Protein AF-A0A416VU97-F1 (afdb_monomer)

Mean predicted aligned error: 8.41 Å

Foldseek 3Di:
DDDQFPFKKKWKFQACFDCDPNDTHRSPDIDIDIFTWDWDFPVPDWDQDPVRDTAGAWTKTKTFADDPRHDGFWMATVVRRHTDTFDDWDGDPGIIITTD

Sequence (100 aa):
MVKRYPHMAIISIEREAEFESGKYVPSCKSYSLEIKGRYDPDGKTIKKNDTGNEKIVKGSFYSKYVPSIGKIIRIKIESLNIDEPVLSIDYFQTHTIISI

pLDDT: mean 80.02, std 11.65, range [51.94, 93.38]

Structure (mmCIF, N/CA/C/O backbone):
data_AF-A0A416VU97-F1
#
_entry.id   AF-A0A416VU97-F1
#
loop_
_atom_site.group_PDB
_atom_site.id
_atom_site.type_symbol
_atom_site.label_atom_id
_atom_site.label_alt_id
_atom_site.label_comp_id
_atom_site.label_asym_id
_atom_site.label_entity_id
_atom_site.label_seq_id
_atom_site.pdbx_PDB_ins_code
_atom_site.Cartn_x
_atom_site.Cartn_y
_atom_site.Cartn_z
_atom_site.occupancy
_atom_site.B_iso_or_equiv
_atom_site.auth_seq_id
_atom_site.auth_comp_id
_atom_site.auth_asym_id
_atom_site.auth_atom_id
_atom_site.pdbx_PDB_model_num
ATOM 1 N N . MET A 1 1 ? -20.379 15.369 1.421 1.00 51.94 1 MET A N 1
ATOM 2 C CA . MET A 1 1 ? -19.804 14.718 0.220 1.00 51.94 1 MET A CA 1
ATOM 3 C C . MET A 1 1 ? -18.607 13.878 0.663 1.00 51.94 1 MET A C 1
ATOM 5 O O . MET A 1 1 ? -17.673 14.445 1.214 1.00 51.94 1 MET A O 1
ATOM 9 N N . VAL A 1 2 ? -18.653 12.547 0.542 1.00 58.00 2 VAL A N 1
ATOM 10 C CA . VAL A 1 2 ? -17.576 11.658 1.028 1.00 58.00 2 VAL A CA 1
ATOM 11 C C . VAL A 1 2 ? -16.388 11.729 0.063 1.00 58.00 2 VAL A C 1
ATOM 13 O O . VAL A 1 2 ? -16.549 11.484 -1.132 1.00 58.00 2 VAL A O 1
ATOM 16 N N . LYS A 1 3 ? -15.189 12.082 0.550 1.00 68.12 3 LYS A N 1
ATOM 17 C CA . LYS A 1 3 ? -13.967 12.028 -0.270 1.00 68.12 3 LYS A CA 1
ATOM 18 C C . LYS A 1 3 ? -13.644 10.562 -0.570 1.00 68.12 3 LYS A C 1
ATOM 20 O O . LYS A 1 3 ? -13.292 9.817 0.334 1.00 68.12 3 LYS A O 1
ATOM 25 N N . ARG A 1 4 ? -13.738 10.165 -1.845 1.00 73.56 4 ARG A N 1
ATOM 26 C CA . ARG A 1 4 ? -13.474 8.788 -2.311 1.00 73.56 4 ARG A CA 1
ATOM 27 C C . ARG A 1 4 ? -12.040 8.312 -2.029 1.00 73.56 4 ARG A C 1
ATOM 29 O O . ARG A 1 4 ? -11.835 7.125 -1.817 1.00 73.56 4 ARG A O 1
ATOM 36 N N . TYR A 1 5 ? -11.080 9.238 -2.000 1.00 85.06 5 TYR A N 1
ATOM 37 C CA . TYR A 1 5 ? -9.664 8.985 -1.716 1.00 85.06 5 TYR A CA 1
ATOM 38 C C . TYR A 1 5 ? -9.161 10.003 -0.681 1.00 85.06 5 TYR A C 1
ATOM 40 O O . TYR A 1 5 ? -8.702 11.085 -1.062 1.00 85.06 5 TYR A O 1
ATOM 48 N N . PRO A 1 6 ? -9.355 9.732 0.621 1.00 87.12 6 PRO A N 1
ATOM 49 C CA . PRO A 1 6 ? -9.041 10.687 1.679 1.00 87.12 6 PRO A CA 1
ATOM 50 C C . PRO A 1 6 ? -7.550 10.737 2.040 1.00 87.12 6 PRO A C 1
ATOM 52 O O . PRO A 1 6 ? -7.129 11.712 2.658 1.00 87.12 6 PRO A O 1
ATOM 55 N N . HIS A 1 7 ? -6.759 9.733 1.650 1.00 90.31 7 HIS A N 1
ATOM 56 C CA . HIS A 1 7 ? -5.359 9.603 2.047 1.00 90.31 7 HIS A CA 1
ATOM 57 C C . HIS A 1 7 ? -4.401 9.869 0.888 1.00 90.31 7 HIS A C 1
ATOM 59 O O . HIS A 1 7 ? -4.712 9.619 -0.279 1.00 90.31 7 HIS A O 1
ATOM 65 N N . MET A 1 8 ? -3.213 10.346 1.242 1.00 92.06 8 MET A N 1
ATOM 66 C CA . MET A 1 8 ? -2.052 10.414 0.366 1.00 92.06 8 MET A CA 1
ATOM 67 C C . MET A 1 8 ? -1.043 9.378 0.853 1.00 92.06 8 MET A C 1
ATOM 69 O O . MET A 1 8 ? -0.790 9.287 2.056 1.00 92.06 8 MET A O 1
ATOM 73 N N . ALA A 1 9 ? -0.520 8.580 -0.068 1.00 91.88 9 ALA A N 1
ATOM 74 C CA . ALA A 1 9 ? 0.506 7.591 0.194 1.00 91.88 9 ALA A CA 1
ATOM 75 C C . ALA A 1 9 ? 1.733 7.879 -0.665 1.00 91.88 9 ALA A C 1
ATOM 77 O O . ALA A 1 9 ? 1.606 8.300 -1.811 1.00 91.88 9 ALA A O 1
ATOM 78 N N . ILE A 1 10 ? 2.910 7.627 -0.113 1.00 93.38 10 ILE A N 1
ATOM 79 C CA . ILE A 1 10 ? 4.182 7.660 -0.820 1.00 93.38 10 ILE A CA 1
ATOM 80 C C . ILE A 1 10 ? 4.574 6.207 -1.056 1.00 93.38 10 ILE A C 1
ATOM 82 O O . ILE A 1 10 ? 4.755 5.455 -0.099 1.00 93.38 10 ILE A O 1
ATOM 86 N N . ILE A 1 11 ? 4.670 5.800 -2.315 1.00 91.50 11 ILE A N 1
ATOM 87 C CA . ILE A 1 11 ? 5.146 4.468 -2.688 1.00 91.50 11 ILE A CA 1
ATOM 88 C C . ILE A 1 11 ? 6.602 4.544 -3.125 1.00 91.50 11 ILE A C 1
ATOM 90 O O . ILE A 1 11 ? 6.974 5.443 -3.876 1.00 91.50 11 ILE A O 1
ATOM 94 N N . SER A 1 12 ? 7.412 3.593 -2.674 1.00 90.62 12 SER A N 1
ATOM 95 C CA . SER A 1 12 ? 8.793 3.426 -3.124 1.00 90.62 12 SER A CA 1
ATOM 96 C C . SER A 1 12 ? 8.833 2.366 -4.215 1.00 90.62 12 SER A C 1
ATOM 98 O O . SER A 1 12 ? 8.408 1.230 -3.987 1.00 90.62 12 SER A O 1
ATOM 100 N N . ILE A 1 13 ? 9.340 2.736 -5.388 1.00 88.38 13 ILE A N 1
ATOM 101 C CA . ILE A 1 13 ? 9.456 1.865 -6.556 1.00 88.38 13 ILE A CA 1
ATOM 102 C C . ILE A 1 13 ? 10.928 1.547 -6.783 1.00 88.38 13 ILE A C 1
ATOM 104 O O . ILE A 1 13 ? 11.761 2.445 -6.918 1.00 88.38 13 ILE A O 1
ATOM 108 N N . GLU A 1 14 ? 11.238 0.261 -6.838 1.00 84.62 14 GLU A N 1
ATOM 109 C CA . GLU A 1 14 ? 12.514 -0.255 -7.305 1.00 84.62 14 GLU A CA 1
ATOM 110 C C . GLU A 1 14 ? 12.447 -0.372 -8.833 1.00 84.62 14 GLU A C 1
ATOM 112 O O . GLU A 1 14 ? 11.589 -1.073 -9.383 1.00 84.62 14 GLU A O 1
ATOM 117 N N . ARG A 1 15 ? 13.307 0.379 -9.534 1.00 72.38 15 ARG A N 1
ATOM 118 C CA . ARG A 1 15 ? 13.410 0.284 -10.993 1.00 72.38 15 ARG A CA 1
ATOM 119 C C . ARG A 1 15 ? 14.029 -1.073 -11.331 1.00 72.38 15 ARG A C 1
ATOM 121 O O . ARG A 1 15 ? 15.003 -1.465 -10.696 1.00 72.38 15 ARG A O 1
ATOM 128 N N . GLU A 1 16 ? 13.497 -1.772 -12.327 1.00 66.19 16 GLU A N 1
ATOM 129 C CA . GLU A 1 16 ? 14.142 -2.983 -12.846 1.00 66.19 16 GLU A CA 1
ATOM 130 C C . GLU A 1 16 ? 15.474 -2.633 -13.527 1.00 66.19 16 GLU A C 1
ATOM 132 O O . GLU A 1 16 ? 15.655 -1.513 -14.013 1.00 66.19 16 GLU A O 1
ATOM 137 N N . ALA A 1 17 ? 16.430 -3.565 -13.516 1.00 62.72 17 ALA A N 1
ATOM 138 C CA . ALA A 1 17 ? 17.719 -3.348 -14.159 1.00 62.72 17 ALA A CA 1
ATOM 139 C C . ALA A 1 17 ? 17.514 -3.160 -15.666 1.00 62.72 17 ALA A C 1
ATOM 141 O O . ALA A 1 17 ? 16.929 -4.013 -16.335 1.00 62.72 17 ALA A O 1
ATOM 142 N N . GLU A 1 18 ? 17.992 -2.040 -16.200 1.00 65.00 18 GLU A N 1
ATOM 143 C CA . GLU A 1 18 ? 17.899 -1.743 -17.625 1.00 65.00 18 GLU A CA 1
ATOM 144 C C . GLU A 1 18 ? 19.151 -2.275 -18.336 1.00 65.00 18 GLU A C 1
ATOM 146 O O . GLU A 1 18 ? 20.287 -2.120 -17.875 1.00 65.00 18 GLU A O 1
ATOM 151 N N . PHE A 1 19 ? 18.942 -2.926 -19.480 1.00 59.56 19 PHE A N 1
ATOM 152 C CA . PHE A 1 19 ? 20.020 -3.254 -20.406 1.00 59.56 19 PHE A CA 1
ATOM 153 C C . PHE A 1 19 ? 20.257 -2.055 -21.321 1.00 59.56 19 PHE A C 1
ATOM 155 O O . PHE A 1 19 ? 19.596 -1.901 -22.347 1.00 59.56 19 PHE A O 1
ATOM 162 N N . GLU A 1 20 ? 21.219 -1.209 -20.968 1.00 64.50 20 GLU A N 1
ATOM 163 C CA . GLU A 1 20 ? 21.668 -0.129 -21.845 1.00 64.50 20 GLU A CA 1
ATOM 164 C C . GLU A 1 20 ? 22.861 -0.603 -22.682 1.00 64.50 20 GLU A C 1
ATOM 166 O O . GLU A 1 20 ? 23.903 -1.001 -22.156 1.00 64.50 20 GLU A O 1
ATOM 171 N N . SER A 1 21 ? 22.720 -0.557 -24.011 1.00 68.75 21 SER A N 1
ATOM 172 C CA . SER A 1 21 ? 23.817 -0.805 -24.963 1.00 68.75 21 SER A CA 1
ATOM 173 C C . SER A 1 21 ? 24.586 -2.122 -24.719 1.00 68.75 21 SER A C 1
ATOM 175 O O . SER A 1 21 ? 25.816 -2.173 -24.756 1.00 68.75 21 SER A O 1
ATOM 177 N N . GLY A 1 22 ? 23.862 -3.204 -24.409 1.00 69.06 22 GLY A N 1
ATOM 178 C CA . GLY A 1 22 ? 24.443 -4.536 -24.199 1.00 69.06 22 GLY A CA 1
ATOM 179 C C . GLY A 1 22 ? 25.185 -4.731 -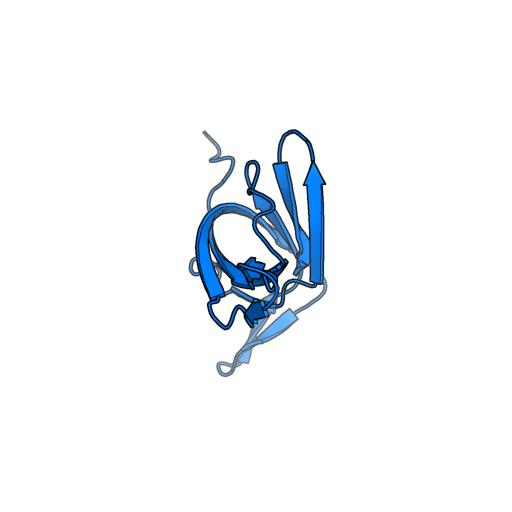22.870 1.00 69.06 22 GLY A C 1
ATOM 180 O O . GLY A 1 22 ? 25.815 -5.771 -22.684 1.00 69.06 22 GLY A O 1
ATOM 181 N N . LYS A 1 23 ? 25.115 -3.775 -21.934 1.00 64.44 23 LYS A N 1
ATOM 182 C CA . LYS A 1 23 ? 25.654 -3.918 -20.575 1.00 64.44 23 LYS A CA 1
ATOM 183 C C . LYS A 1 23 ? 24.523 -3.975 -19.553 1.00 64.44 23 LYS A C 1
ATOM 185 O O . LYS A 1 23 ? 23.556 -3.226 -19.641 1.00 64.44 23 LYS A O 1
ATOM 190 N N . TYR A 1 24 ? 24.670 -4.862 -18.570 1.00 60.19 24 TYR A N 1
ATOM 191 C CA . TYR A 1 24 ? 23.788 -4.901 -17.408 1.00 60.19 24 TYR A CA 1
ATOM 192 C C . TYR A 1 24 ? 24.078 -3.679 -16.536 1.00 60.19 24 TYR A C 1
ATOM 194 O O . TYR A 1 24 ? 25.157 -3.588 -15.943 1.00 60.19 24 TYR A O 1
ATOM 202 N N . VAL A 1 25 ? 23.145 -2.731 -16.478 1.00 66.44 25 VAL A N 1
ATOM 203 C CA . VAL A 1 25 ? 23.243 -1.582 -15.578 1.00 66.44 25 VAL A CA 1
ATOM 204 C C . VAL A 1 25 ? 22.371 -1.888 -14.360 1.00 66.44 25 VAL A C 1
ATOM 206 O O . VAL A 1 25 ? 21.144 -1.857 -14.473 1.00 66.44 25 VAL A O 1
ATOM 209 N N . PRO A 1 26 ? 22.955 -2.213 -13.188 1.00 58.50 26 PRO A N 1
ATOM 210 C CA . PRO A 1 26 ? 22.165 -2.379 -11.978 1.00 58.50 26 PRO A CA 1
ATOM 211 C C . PRO A 1 26 ? 21.461 -1.054 -11.674 1.00 58.50 26 PRO A C 1
ATOM 213 O O . PRO A 1 26 ? 22.098 -0.025 -11.434 1.00 58.50 26 PRO A O 1
ATOM 216 N N . SER A 1 27 ? 20.135 -1.073 -11.706 1.00 59.12 27 SER A N 1
ATOM 217 C CA . SER A 1 27 ? 19.268 0.068 -11.429 1.00 59.12 27 SER A CA 1
ATOM 218 C C . SER A 1 27 ? 19.250 0.374 -9.929 1.00 59.12 27 SER A C 1
ATOM 220 O O . SER A 1 27 ? 18.258 0.207 -9.231 1.00 59.12 27 SER A O 1
ATOM 222 N N . CYS A 1 28 ? 20.355 0.894 -9.400 1.00 53.91 28 CYS A N 1
ATOM 223 C CA . CYS A 1 28 ? 20.483 1.254 -7.982 1.00 53.91 28 CYS A CA 1
ATOM 224 C C . CYS A 1 28 ? 19.645 2.492 -7.574 1.00 53.91 28 CYS A C 1
ATOM 226 O O . CYS A 1 28 ? 19.906 3.127 -6.556 1.00 53.91 28 CYS A O 1
ATOM 228 N N . LYS A 1 29 ? 18.669 2.897 -8.395 1.00 67.00 29 LYS A N 1
ATOM 229 C CA . LYS A 1 29 ? 17.840 4.084 -8.182 1.00 67.00 29 LYS A CA 1
ATOM 230 C C . LYS A 1 29 ? 16.402 3.659 -7.922 1.00 67.00 29 LYS A C 1
ATOM 232 O O . LYS A 1 29 ? 15.637 3.415 -8.852 1.00 67.00 29 LYS A O 1
ATOM 237 N N . SER A 1 30 ? 16.037 3.620 -6.645 1.00 74.88 30 SER A N 1
ATOM 238 C CA . SER A 1 30 ? 14.640 3.683 -6.226 1.00 74.88 30 SER A CA 1
ATOM 239 C C . SER A 1 30 ? 14.134 5.118 -6.346 1.00 74.88 30 SER A C 1
ATOM 241 O O . SER A 1 30 ? 14.869 6.060 -6.042 1.00 74.88 30 SER A O 1
ATOM 243 N N . TYR A 1 31 ? 12.879 5.294 -6.732 1.00 83.06 31 TYR A N 1
ATOM 244 C CA . TYR A 1 31 ? 12.218 6.596 -6.702 1.00 83.06 31 TYR A CA 1
ATOM 245 C C . TYR A 1 31 ? 10.870 6.481 -5.999 1.00 83.06 31 TYR A C 1
ATOM 247 O O . TYR A 1 31 ? 10.306 5.392 -5.874 1.00 83.06 31 TYR A O 1
ATOM 255 N N . SER A 1 32 ? 10.374 7.616 -5.519 1.00 88.31 32 SER A N 1
ATOM 256 C CA . SER A 1 32 ? 9.130 7.686 -4.761 1.00 88.31 32 SER A CA 1
ATOM 257 C C . SER A 1 32 ? 8.043 8.376 -5.575 1.00 88.31 32 SER A C 1
ATOM 259 O O . SER A 1 32 ? 8.313 9.369 -6.250 1.00 88.31 32 SER A O 1
ATOM 261 N N . LEU A 1 33 ? 6.814 7.870 -5.492 1.00 88.81 33 LEU A N 1
ATOM 262 C CA . LEU A 1 33 ? 5.640 8.467 -6.127 1.00 88.81 33 LEU A CA 1
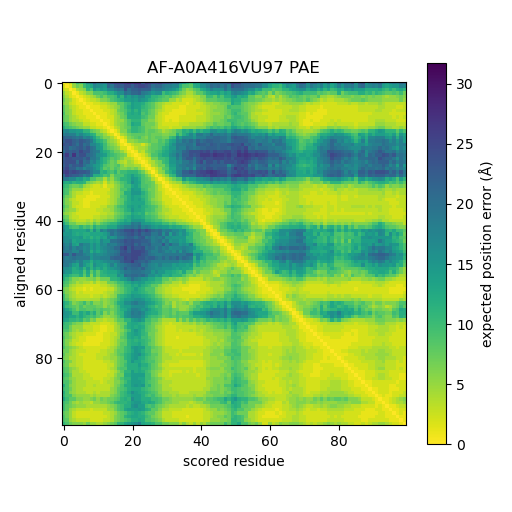ATOM 263 C C . LEU A 1 33 ? 4.572 8.754 -5.071 1.00 88.81 33 LEU A C 1
ATOM 265 O O . LEU A 1 33 ? 4.262 7.897 -4.244 1.00 88.81 33 LEU A O 1
ATOM 269 N N . GLU A 1 34 ? 3.975 9.940 -5.128 1.00 91.56 34 GLU A N 1
ATOM 270 C CA . GLU A 1 34 ? 2.807 10.269 -4.316 1.00 91.56 34 GLU A CA 1
ATO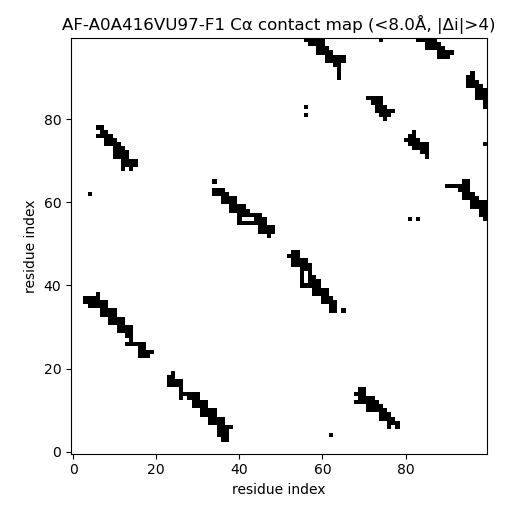M 271 C C . GLU A 1 34 ? 1.524 9.836 -5.026 1.00 91.56 34 GLU A C 1
ATOM 273 O O . GLU A 1 34 ? 1.249 10.228 -6.162 1.00 91.56 34 GLU A O 1
ATOM 278 N N . ILE A 1 35 ? 0.707 9.042 -4.340 1.00 91.25 35 ILE A N 1
ATOM 279 C CA . ILE A 1 35 ? -0.568 8.541 -4.843 1.00 91.25 35 ILE A CA 1
ATOM 280 C C . ILE A 1 35 ? -1.691 8.867 -3.864 1.00 91.25 35 ILE A C 1
ATOM 282 O O . ILE A 1 35 ? -1.547 8.772 -2.647 1.00 91.25 35 ILE A O 1
ATOM 286 N N . LYS A 1 36 ? -2.855 9.247 -4.392 1.00 92.50 36 LYS A N 1
ATOM 287 C CA . LYS A 1 36 ? -4.064 9.422 -3.577 1.00 92.50 36 LYS A CA 1
ATOM 288 C C . LYS A 1 36 ? -4.851 8.127 -3.539 1.00 92.50 36 LYS A C 1
ATOM 290 O O . LYS A 1 36 ? -5.042 7.489 -4.574 1.00 92.50 36 LYS A O 1
ATOM 295 N N . GLY A 1 37 ? -5.353 7.765 -2.369 1.00 92.06 37 GLY A N 1
ATOM 296 C CA . GLY A 1 37 ? -6.097 6.529 -2.211 1.00 92.06 37 GLY A CA 1
ATOM 297 C C . GLY A 1 37 ? -6.934 6.451 -0.945 1.00 92.06 37 GLY A C 1
ATOM 298 O O . GLY A 1 37 ? -7.093 7.417 -0.194 1.00 92.06 37 GLY A O 1
ATOM 299 N N . ARG A 1 38 ? -7.523 5.277 -0.760 1.00 92.12 38 ARG A N 1
ATOM 300 C CA . ARG A 1 38 ? -8.295 4.875 0.410 1.00 92.12 38 ARG A CA 1
ATOM 301 C C . ARG A 1 38 ? -7.608 3.660 1.015 1.00 92.12 38 ARG A C 1
ATOM 303 O O . ARG A 1 38 ? -7.270 2.741 0.281 1.00 92.12 38 ARG A O 1
ATOM 310 N N . TYR A 1 39 ? -7.397 3.673 2.322 1.00 90.50 39 TYR A N 1
ATOM 311 C CA . TYR A 1 39 ? -6.850 2.535 3.044 1.00 90.50 39 TYR A CA 1
ATOM 312 C C . TYR A 1 39 ? -7.981 1.819 3.772 1.00 90.50 39 TYR A C 1
ATOM 314 O O . TYR A 1 39 ? -8.675 2.445 4.575 1.00 90.50 39 TYR A O 1
ATOM 322 N N . ASP A 1 40 ? -8.130 0.528 3.501 1.00 89.50 40 ASP A N 1
ATOM 323 C CA . ASP A 1 40 ? -9.094 -0.332 4.170 1.00 89.50 40 ASP A CA 1
ATOM 324 C C . ASP A 1 40 ? -8.301 -1.318 5.051 1.00 89.50 40 ASP A C 1
ATOM 326 O O . ASP A 1 40 ? -7.585 -2.170 4.514 1.00 89.50 40 ASP A O 1
ATOM 330 N N . PRO A 1 41 ? -8.358 -1.194 6.389 1.00 87.31 41 PRO A N 1
ATOM 331 C CA . PRO A 1 41 ? -7.663 -2.107 7.292 1.00 87.31 41 PRO A CA 1
ATOM 332 C C . PRO A 1 41 ? -8.270 -3.517 7.235 1.00 87.31 41 PRO A C 1
ATOM 334 O O . PRO A 1 41 ? -9.487 -3.663 7.170 1.00 87.31 41 PRO A O 1
ATOM 337 N N . ASP A 1 42 ? -7.444 -4.559 7.369 1.00 83.12 42 ASP A N 1
ATOM 338 C CA . ASP A 1 42 ? -7.914 -5.959 7.477 1.00 83.12 42 ASP A CA 1
ATOM 339 C C . ASP A 1 42 ? -8.581 -6.248 8.844 1.00 83.12 42 ASP A C 1
ATOM 341 O O . ASP A 1 42 ? -9.185 -7.292 9.075 1.00 83.12 42 ASP A O 1
ATOM 345 N N . GLY A 1 43 ? -8.466 -5.321 9.801 1.00 72.19 43 GLY A N 1
ATOM 346 C CA . GLY A 1 43 ? -9.124 -5.398 11.112 1.00 72.19 43 GLY A CA 1
ATOM 347 C C . GLY A 1 43 ? -8.540 -6.438 12.076 1.00 72.19 43 GLY A C 1
ATOM 348 O O . GLY A 1 43 ? -8.917 -6.453 13.242 1.00 72.19 43 GLY A O 1
ATOM 349 N N . LYS A 1 44 ? -7.609 -7.283 11.620 1.00 69.44 44 LYS A N 1
ATOM 350 C CA . LYS A 1 44 ? -7.046 -8.394 12.406 1.00 69.44 44 LYS A CA 1
ATOM 351 C C . LYS A 1 44 ? -5.614 -8.168 12.878 1.00 69.44 44 LYS A C 1
ATOM 353 O O . LYS A 1 44 ? -5.237 -8.666 13.933 1.00 69.44 44 LYS A O 1
ATOM 358 N N . THR A 1 45 ? -4.801 -7.444 12.107 1.00 68.62 45 THR A N 1
ATOM 359 C CA . THR A 1 45 ? -3.361 -7.337 12.391 1.00 68.62 45 THR A CA 1
ATOM 360 C C . THR A 1 45 ? -3.021 -6.018 13.061 1.00 68.62 45 THR A C 1
ATOM 362 O O . THR A 1 45 ? -2.897 -4.987 12.399 1.00 68.62 45 THR A O 1
ATOM 365 N N . ILE A 1 46 ? -2.831 -6.082 14.375 1.00 68.38 46 ILE A N 1
ATOM 366 C CA . ILE A 1 46 ? -2.485 -4.951 15.230 1.00 68.38 46 ILE A CA 1
ATOM 367 C C . ILE A 1 46 ? -0.995 -5.046 15.600 1.00 68.38 46 ILE A C 1
ATOM 369 O O . ILE A 1 46 ? -0.564 -6.045 16.173 1.00 68.38 46 ILE A O 1
ATOM 373 N N . LYS A 1 47 ? -0.200 -4.014 15.292 1.00 70.75 47 LYS A N 1
ATOM 374 C CA . LYS A 1 47 ? 1.140 -3.810 15.869 1.00 70.75 47 LYS A CA 1
ATOM 375 C C . LYS A 1 47 ? 1.038 -2.824 17.028 1.00 70.75 47 LYS A C 1
ATOM 377 O O . LYS A 1 47 ? 0.354 -1.809 16.915 1.00 70.75 47 LYS A O 1
ATOM 382 N N . LYS A 1 48 ? 1.761 -3.092 18.115 1.00 66.75 48 LYS A N 1
ATOM 383 C CA . LYS A 1 48 ? 2.037 -2.084 19.145 1.00 66.75 48 LYS A CA 1
ATOM 384 C C . LYS A 1 48 ? 3.194 -1.215 18.673 1.00 66.75 48 LYS A C 1
ATOM 386 O O . LYS A 1 48 ? 4.225 -1.746 18.269 1.00 66.75 48 LYS A O 1
ATOM 391 N N . ASN A 1 49 ? 3.001 0.099 18.666 1.00 65.75 49 ASN A N 1
ATOM 392 C CA . ASN A 1 49 ? 4.104 1.030 18.447 1.00 65.75 49 ASN A CA 1
ATOM 393 C C . ASN A 1 49 ? 4.981 1.126 19.714 1.00 65.75 49 ASN A C 1
ATOM 395 O O . ASN A 1 49 ? 4.579 0.659 20.780 1.00 65.75 49 ASN A O 1
ATOM 399 N N . ASP A 1 50 ? 6.149 1.770 19.623 1.00 62.34 50 ASP A N 1
ATOM 400 C CA . ASP A 1 50 ? 7.059 1.967 20.771 1.00 62.34 50 ASP A CA 1
ATOM 401 C C . ASP A 1 50 ? 6.423 2.747 21.939 1.00 62.34 50 ASP A C 1
ATOM 403 O O . ASP A 1 50 ? 6.925 2.743 23.058 1.00 62.34 50 ASP A O 1
ATOM 407 N N . THR A 1 51 ? 5.287 3.404 21.693 1.00 68.06 51 THR A N 1
ATOM 408 C CA . THR A 1 51 ? 4.485 4.127 22.690 1.00 68.06 51 THR A CA 1
ATOM 409 C C . THR A 1 51 ? 3.408 3.254 23.352 1.00 68.06 51 THR A C 1
ATOM 411 O O . THR A 1 51 ? 2.641 3.753 24.169 1.00 68.06 51 THR 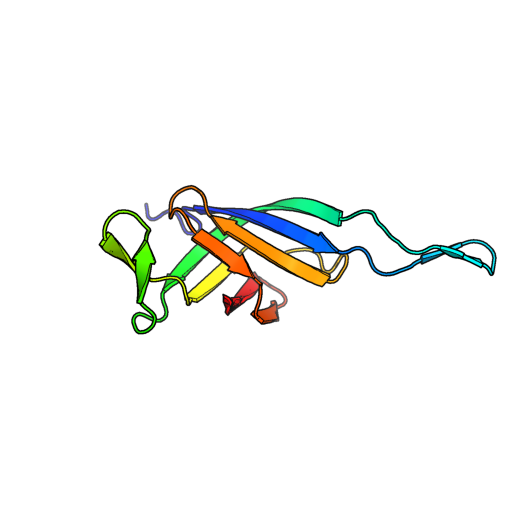A O 1
ATOM 414 N N . GLY A 1 52 ? 3.318 1.966 23.001 1.00 62.53 52 GLY A N 1
ATOM 415 C CA . GLY A 1 52 ? 2.334 1.018 23.534 1.00 62.53 52 GLY A CA 1
ATOM 416 C C . GLY A 1 52 ? 0.945 1.080 22.887 1.00 62.53 52 GLY A C 1
ATOM 417 O O . GLY A 1 52 ? 0.073 0.299 23.266 1.00 62.53 52 GLY A O 1
ATOM 418 N N . ASN A 1 53 ? 0.733 1.951 21.898 1.00 71.62 53 ASN A N 1
ATOM 419 C CA . ASN A 1 53 ? -0.537 2.074 21.190 1.00 71.62 53 ASN A CA 1
ATOM 420 C C . ASN A 1 53 ? -0.689 0.980 20.137 1.00 71.62 53 ASN A C 1
ATOM 422 O O . ASN A 1 53 ? 0.192 0.748 19.305 1.00 71.62 53 ASN A O 1
ATOM 426 N N . GLU A 1 54 ? -1.853 0.347 20.159 1.00 68.06 54 GLU A N 1
ATOM 427 C CA . GLU A 1 54 ? -2.274 -0.653 19.194 1.00 68.06 54 GLU A CA 1
ATOM 428 C C . GLU A 1 54 ? -2.708 0.008 17.891 1.00 68.06 54 GLU A C 1
ATOM 430 O O . GLU A 1 54 ? -3.569 0.888 17.865 1.00 68.06 54 GLU A O 1
ATOM 435 N N . LYS A 1 55 ? -2.098 -0.420 16.789 1.00 69.69 55 LYS A N 1
ATOM 436 C CA . LYS A 1 55 ? -2.377 0.123 15.475 1.00 69.69 55 LYS A CA 1
ATOM 437 C C . LYS A 1 55 ? -2.535 -0.981 14.445 1.00 69.69 55 LYS A C 1
ATOM 439 O O . LYS A 1 55 ? -1.666 -1.838 14.299 1.00 69.69 55 LYS A O 1
ATOM 444 N N . ILE A 1 56 ? -3.618 -0.915 13.677 1.00 70.06 56 ILE A N 1
ATOM 445 C CA . 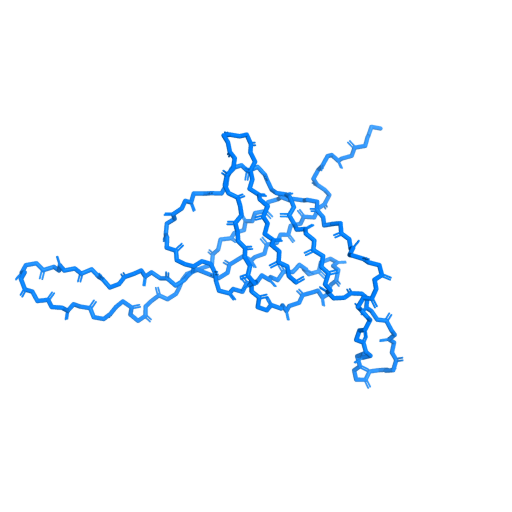ILE A 1 56 ? -3.807 -1.806 12.537 1.00 70.06 56 ILE A CA 1
ATOM 446 C C . ILE A 1 56 ? -2.808 -1.420 11.443 1.00 70.06 56 ILE A C 1
ATOM 448 O O . ILE A 1 56 ? -2.762 -0.264 11.017 1.00 70.06 56 ILE A O 1
ATOM 452 N N . VAL A 1 57 ? -1.980 -2.381 11.034 1.00 73.00 57 VAL A N 1
ATOM 453 C CA . VAL A 1 57 ? -0.918 -2.162 10.037 1.00 73.00 57 VAL A CA 1
ATOM 454 C C . VAL A 1 57 ? -1.207 -2.843 8.709 1.00 73.00 57 VAL A C 1
ATOM 456 O O . VAL A 1 57 ? -0.882 -2.279 7.667 1.00 73.00 57 VAL A O 1
ATOM 459 N N . LYS A 1 58 ? -1.886 -3.996 8.732 1.00 84.69 58 LYS A N 1
ATOM 460 C CA . LYS A 1 58 ? -2.254 -4.707 7.506 1.00 84.69 58 LYS A CA 1
ATOM 461 C C . LYS A 1 58 ? -3.587 -4.255 6.944 1.00 84.69 58 LYS A C 1
ATOM 463 O O . LYS A 1 58 ? -4.538 -3.991 7.685 1.00 84.69 58 LYS A O 1
ATOM 468 N N . GLY A 1 59 ? -3.653 -4.201 5.625 1.00 88.81 59 GLY A N 1
ATOM 469 C CA . GLY A 1 59 ? -4.832 -3.758 4.903 1.00 88.81 59 GLY A CA 1
ATOM 470 C C . GLY A 1 59 ? -4.579 -3.622 3.412 1.00 88.81 59 GLY A C 1
ATOM 471 O O . GLY A 1 59 ? -3.552 -4.038 2.886 1.00 88.81 59 GLY A O 1
ATOM 472 N N . SER A 1 60 ? -5.542 -3.030 2.720 1.00 92.00 60 SER A N 1
ATOM 473 C CA . SER A 1 60 ? -5.468 -2.785 1.282 1.00 92.00 60 SER A CA 1
ATOM 474 C C . SER A 1 60 ? -5.590 -1.298 0.989 1.00 92.00 60 SER A C 1
ATOM 476 O O . SER A 1 60 ? -6.520 -0.631 1.444 1.00 92.00 60 SER A O 1
ATOM 478 N N . PHE A 1 61 ? -4.651 -0.768 0.211 1.00 92.19 61 PHE A N 1
ATOM 479 C CA . PHE A 1 61 ? -4.677 0.602 -0.271 1.00 92.19 61 PHE A CA 1
ATOM 480 C C . PHE A 1 61 ? -5.192 0.654 -1.707 1.00 92.19 61 PHE A C 1
ATOM 482 O O . PHE A 1 61 ? -4.560 0.159 -2.636 1.00 92.19 61 PHE A O 1
ATOM 489 N N . TYR A 1 62 ? -6.345 1.288 -1.883 1.00 91.81 62 TYR A N 1
ATOM 490 C CA . TYR A 1 62 ? -7.016 1.478 -3.159 1.00 91.81 62 TYR A CA 1
ATOM 491 C C . TYR A 1 62 ? -6.664 2.849 -3.720 1.00 91.81 62 TYR A C 1
ATOM 493 O O . TYR A 1 62 ? -7.079 3.873 -3.172 1.00 91.81 62 TYR A O 1
ATOM 501 N N . SER A 1 63 ? -5.958 2.887 -4.843 1.00 90.69 63 SER A N 1
ATOM 502 C CA . SER A 1 63 ? -5.636 4.127 -5.551 1.00 90.69 63 SER A CA 1
ATOM 503 C C . SER A 1 63 ? -6.279 4.163 -6.936 1.00 90.69 63 SER A C 1
ATOM 505 O O . SER A 1 63 ? -6.674 3.131 -7.484 1.00 90.69 63 SER A O 1
ATOM 507 N N . LYS A 1 64 ? -6.389 5.361 -7.525 1.00 85.50 64 LYS A N 1
ATOM 508 C CA . LYS A 1 64 ? -6.558 5.454 -8.984 1.00 85.50 64 LYS A CA 1
ATOM 509 C C . LYS A 1 64 ? -5.330 4.835 -9.654 1.00 85.50 64 LYS A C 1
ATOM 511 O O . LYS A 1 64 ? -4.274 4.815 -9.036 1.00 85.50 64 LYS A O 1
ATOM 516 N N . TYR A 1 65 ? -5.503 4.345 -10.884 1.00 77.19 65 TYR A N 1
ATOM 517 C CA . TYR A 1 65 ? -4.470 3.650 -11.662 1.00 77.19 65 TYR A CA 1
ATOM 518 C C . TYR A 1 65 ? -3.052 4.163 -11.364 1.00 77.19 65 TYR A C 1
ATOM 520 O O . TYR A 1 65 ? -2.732 5.323 -11.639 1.00 77.19 65 TYR A O 1
ATOM 528 N N . VAL A 1 66 ? -2.238 3.290 -10.771 1.00 77.44 66 VAL A N 1
ATOM 529 C CA . VAL A 1 66 ? -0.819 3.529 -10.516 1.00 77.44 66 VAL A CA 1
ATOM 530 C C . VAL A 1 66 ? -0.043 2.897 -11.670 1.00 77.44 66 VAL A C 1
ATOM 532 O O . VAL A 1 66 ? -0.249 1.714 -11.946 1.00 77.44 66 VAL A O 1
ATOM 535 N N . PRO A 1 67 ? 0.834 3.646 -12.358 1.00 67.94 67 PRO A N 1
ATOM 536 C CA . PRO A 1 67 ? 1.612 3.096 -13.459 1.00 67.94 67 PRO A CA 1
ATOM 537 C C . PRO A 1 67 ? 2.540 1.967 -12.979 1.00 67.94 67 PRO A C 1
ATOM 539 O O . PRO A 1 67 ? 3.183 2.071 -11.93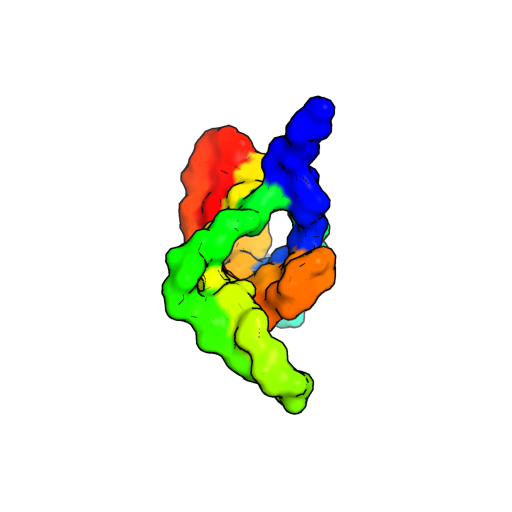6 1.00 67.94 67 PRO A O 1
ATOM 542 N N . SER A 1 68 ? 2.622 0.889 -13.760 1.00 67.56 68 SER A N 1
ATOM 543 C CA . SER A 1 68 ? 3.452 -0.299 -13.504 1.00 67.56 68 SER A CA 1
ATOM 544 C C . SER A 1 68 ? 4.922 -0.064 -13.891 1.00 67.56 68 SER A C 1
ATOM 546 O O . SER A 1 68 ? 5.461 -0.735 -14.762 1.00 67.56 68 SER A O 1
ATOM 548 N N . ILE A 1 69 ? 5.567 0.939 -13.295 1.00 70.31 69 ILE A N 1
ATOM 549 C CA . ILE A 1 69 ? 6.916 1.414 -13.674 1.00 70.31 69 ILE A CA 1
ATOM 550 C C . ILE A 1 69 ? 8.052 0.782 -12.841 1.00 70.31 69 ILE A C 1
ATOM 552 O O . ILE A 1 69 ? 9.055 1.424 -12.525 1.00 70.31 69 ILE A O 1
ATOM 556 N N . GLY A 1 70 ? 7.895 -0.493 -12.490 1.00 76.31 70 GLY A N 1
ATOM 557 C CA . GLY A 1 70 ? 8.826 -1.261 -11.661 1.00 76.31 70 GLY A CA 1
ATOM 558 C C . GLY A 1 70 ? 8.138 -1.900 -10.459 1.00 76.31 70 GLY A C 1
ATOM 559 O O . GLY A 1 70 ? 6.911 -1.858 -10.321 1.00 76.31 70 GLY A O 1
ATOM 560 N N . LYS A 1 71 ? 8.933 -2.490 -9.565 1.00 85.44 71 LYS A N 1
ATOM 561 C CA . LYS A 1 71 ? 8.420 -3.188 -8.386 1.00 85.44 71 LYS A CA 1
ATOM 562 C C . LYS A 1 71 ? 8.179 -2.193 -7.256 1.00 85.44 71 LYS A C 1
ATOM 564 O O . LYS A 1 71 ? 9.120 -1.602 -6.732 1.00 85.44 71 LYS A O 1
ATOM 569 N N . ILE A 1 72 ? 6.926 -2.016 -6.842 1.00 88.38 72 ILE A N 1
ATOM 570 C CA . ILE A 1 72 ? 6.629 -1.246 -5.628 1.00 88.38 72 ILE A CA 1
ATOM 571 C C . ILE A 1 72 ? 7.005 -2.108 -4.421 1.00 88.38 72 ILE A C 1
ATOM 573 O O . ILE A 1 72 ? 6.480 -3.205 -4.250 1.00 88.38 72 ILE A O 1
ATOM 577 N N . ILE A 1 73 ? 7.919 -1.610 -3.591 1.00 90.44 73 ILE A N 1
ATOM 578 C CA . ILE A 1 73 ? 8.499 -2.364 -2.469 1.00 90.44 73 ILE A CA 1
ATOM 579 C C . ILE A 1 73 ? 7.982 -1.906 -1.106 1.00 90.44 73 ILE A C 1
ATOM 581 O O . ILE A 1 73 ? 7.996 -2.672 -0.143 1.00 90.44 73 ILE A O 1
ATOM 585 N N . ARG A 1 74 ? 7.538 -0.653 -0.998 1.00 91.44 74 ARG A N 1
ATOM 586 C CA . ARG A 1 74 ? 7.159 -0.050 0.280 1.00 91.44 74 ARG A CA 1
ATOM 587 C C . ARG A 1 74 ? 6.103 1.019 0.076 1.00 91.44 74 ARG A C 1
ATOM 589 O O . ARG A 1 74 ? 6.104 1.697 -0.951 1.00 91.44 74 ARG A O 1
ATOM 596 N N . ILE A 1 75 ? 5.225 1.174 1.056 1.00 92.19 75 ILE A N 1
ATOM 597 C CA . ILE A 1 75 ? 4.190 2.202 1.057 1.00 92.19 75 ILE A CA 1
ATOM 598 C C . ILE A 1 75 ? 4.164 2.912 2.408 1.00 92.19 75 ILE A C 1
ATOM 600 O O . ILE A 1 75 ? 4.172 2.284 3.468 1.00 92.19 75 ILE A O 1
ATOM 604 N N . LYS A 1 76 ? 4.112 4.242 2.355 1.00 93.19 76 LYS A N 1
ATOM 605 C CA . LYS A 1 76 ? 4.010 5.119 3.516 1.00 93.19 76 LYS A CA 1
ATOM 606 C C . LYS A 1 76 ? 2.729 5.937 3.437 1.00 93.19 76 LYS A C 1
ATOM 608 O O . LYS A 1 76 ? 2.508 6.635 2.455 1.00 93.19 76 LYS A O 1
ATOM 613 N N . ILE A 1 77 ? 1.893 5.890 4.468 1.00 91.50 77 ILE A N 1
AT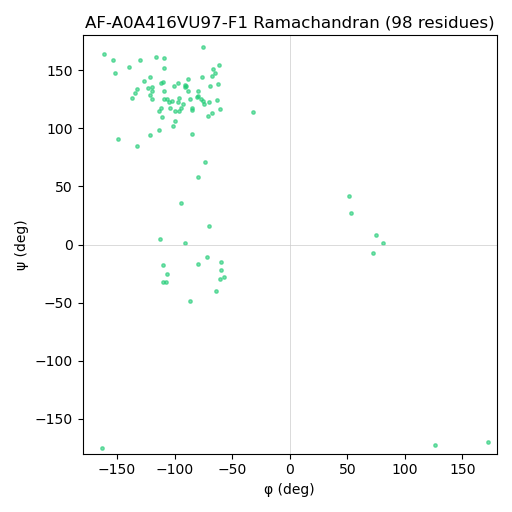OM 614 C CA . ILE A 1 77 ? 0.659 6.677 4.584 1.00 91.50 77 ILE A CA 1
ATOM 615 C C . ILE A 1 77 ? 0.761 7.518 5.851 1.00 91.50 77 ILE A C 1
ATOM 617 O O . ILE A 1 77 ? 0.425 7.060 6.945 1.00 91.50 77 ILE A O 1
ATOM 621 N N . GLU A 1 78 ? 1.225 8.759 5.713 1.00 89.00 78 GLU A N 1
ATOM 622 C CA . GLU A 1 78 ? 1.560 9.612 6.861 1.00 89.00 78 GLU A CA 1
ATOM 623 C C . GLU A 1 78 ? 0.348 9.942 7.728 1.00 89.00 78 GLU A C 1
ATOM 625 O O . GLU A 1 78 ? 0.429 9.857 8.950 1.00 89.00 78 GLU A O 1
ATOM 630 N N . SER A 1 79 ? -0.812 10.201 7.113 1.00 87.62 79 SER A N 1
ATOM 631 C CA . SER A 1 79 ? -2.054 10.487 7.848 1.00 87.62 79 SER A CA 1
ATOM 632 C C . SER A 1 79 ? -2.495 9.345 8.764 1.00 87.62 79 SER A C 1
ATOM 634 O O . SER A 1 79 ? -3.293 9.553 9.670 1.00 87.62 79 SER A O 1
ATOM 636 N N . LEU A 1 80 ? -2.024 8.129 8.484 1.00 85.75 80 LEU A N 1
ATOM 637 C CA . LEU A 1 80 ? -2.305 6.937 9.268 1.00 85.75 80 LEU A CA 1
ATOM 638 C C . LEU A 1 80 ? -1.047 6.421 9.966 1.00 85.75 80 LEU A C 1
ATOM 640 O O . LEU A 1 80 ? -1.116 5.361 10.561 1.00 85.75 80 LEU A O 1
ATOM 644 N N . ASN A 1 81 ? 0.098 7.107 9.895 1.00 86.19 81 ASN A N 1
ATOM 645 C CA . ASN A 1 81 ? 1.397 6.659 10.413 1.00 86.19 81 ASN A CA 1
ATOM 646 C C . ASN A 1 81 ? 1.832 5.256 9.917 1.00 86.19 81 ASN A C 1
ATOM 648 O O . ASN A 1 81 ? 2.429 4.491 10.673 1.00 86.19 81 ASN A O 1
ATOM 652 N N . ILE A 1 82 ? 1.380 4.814 8.733 1.00 87.38 82 ILE A N 1
ATOM 653 C CA . ILE A 1 82 ? 1.697 3.482 8.167 1.00 87.38 82 ILE A CA 1
ATOM 654 C C . ILE A 1 82 ? 2.988 3.601 7.368 1.00 87.38 82 ILE A C 1
ATOM 656 O O . ILE A 1 82 ? 3.105 4.514 6.558 1.00 87.38 82 ILE A O 1
ATOM 660 N N . ASP A 1 83 ? 3.923 2.685 7.586 1.00 90.50 83 ASP A N 1
ATOM 661 C CA . ASP A 1 83 ? 5.170 2.579 6.834 1.00 90.50 83 ASP A CA 1
ATOM 662 C C . ASP A 1 83 ? 5.587 1.104 6.799 1.00 90.50 83 ASP A C 1
ATOM 664 O O . ASP A 1 83 ? 6.232 0.595 7.717 1.00 90.50 83 ASP A O 1
ATOM 668 N N . GLU A 1 84 ? 5.136 0.390 5.774 1.00 89.38 84 GLU A N 1
ATOM 669 C CA . GLU A 1 84 ? 5.207 -1.070 5.721 1.00 89.38 84 GLU A CA 1
ATOM 670 C C . GLU A 1 84 ? 5.589 -1.546 4.306 1.00 89.38 84 GLU A C 1
ATOM 672 O O . GLU A 1 84 ? 5.363 -0.836 3.313 1.00 89.38 84 GLU A O 1
ATOM 677 N N . PRO A 1 85 ? 6.223 -2.726 4.191 1.00 91.06 85 PRO A N 1
ATOM 678 C CA . PRO A 1 85 ? 6.536 -3.319 2.898 1.00 91.06 85 PRO A CA 1
ATOM 679 C C . PRO A 1 85 ? 5.258 -3.689 2.141 1.00 91.06 85 PRO A C 1
ATOM 681 O O . PRO A 1 85 ? 4.259 -4.083 2.739 1.00 91.06 85 PRO A O 1
ATOM 684 N N . VAL A 1 86 ? 5.306 -3.597 0.813 1.00 90.75 86 VAL A N 1
ATOM 685 C CA . VAL A 1 86 ? 4.204 -4.069 -0.034 1.00 90.75 86 VAL A CA 1
ATOM 686 C C . VAL A 1 86 ? 4.294 -5.583 -0.190 1.00 90.75 86 VAL A C 1
ATOM 688 O O . VAL A 1 86 ? 5.341 -6.110 -0.563 1.00 90.75 86 VAL A O 1
ATOM 691 N N . LEU A 1 87 ? 3.189 -6.275 0.091 1.00 89.75 87 LEU A N 1
ATOM 692 C CA . LEU A 1 87 ? 3.085 -7.731 -0.030 1.00 89.75 87 LEU A CA 1
ATOM 693 C C . LEU A 1 87 ? 2.691 -8.155 -1.446 1.00 89.75 87 LEU A C 1
ATOM 695 O O . LEU A 1 87 ? 3.309 -9.044 -2.028 1.00 89.75 87 LEU A O 1
ATOM 699 N N . SER A 1 88 ? 1.659 -7.518 -1.994 1.00 89.19 88 SER A N 1
ATOM 700 C CA . SER A 1 88 ? 1.124 -7.813 -3.322 1.00 89.19 88 SER A CA 1
ATOM 701 C C . SER A 1 88 ? 0.451 -6.588 -3.927 1.00 89.19 88 SER A C 1
ATOM 703 O O . SER A 1 88 ? 0.088 -5.641 -3.223 1.00 89.19 88 SER A O 1
ATOM 705 N N . ILE A 1 89 ? 0.320 -6.599 -5.252 1.00 90.00 89 ILE A N 1
ATOM 706 C CA . ILE A 1 89 ? -0.293 -5.516 -6.015 1.00 90.00 89 ILE A CA 1
ATOM 707 C C . ILE A 1 89 ? -1.196 -6.132 -7.069 1.00 90.00 89 ILE A C 1
ATOM 709 O O . ILE A 1 89 ? -0.736 -6.925 -7.889 1.00 90.00 89 ILE A O 1
ATOM 713 N N . ASP A 1 90 ? -2.448 -5.701 -7.078 1.00 89.81 90 ASP A N 1
ATOM 714 C CA . ASP A 1 90 ? -3.425 -6.093 -8.080 1.00 89.81 90 ASP A CA 1
ATOM 715 C C . ASP A 1 90 ? -3.764 -4.884 -8.953 1.00 89.81 90 ASP A C 1
ATOM 717 O O . ASP A 1 90 ? -4.268 -3.853 -8.486 1.00 89.81 90 ASP A O 1
ATOM 721 N N . TYR A 1 91 ? -3.457 -5.002 -10.244 1.00 88.38 91 TYR A N 1
ATOM 722 C CA . TYR A 1 91 ? -3.723 -3.969 -11.238 1.00 88.38 91 TYR A CA 1
ATOM 723 C C . TYR A 1 91 ? -5.058 -4.240 -11.928 1.00 88.38 91 TYR A C 1
ATOM 725 O O . TYR A 1 91 ? -5.217 -5.226 -12.644 1.00 88.38 91 TYR A O 1
ATOM 733 N N . PHE A 1 92 ? -6.003 -3.318 -11.768 1.00 84.75 92 PHE A N 1
ATOM 734 C CA . PHE A 1 92 ? -7.251 -3.302 -12.520 1.00 84.75 92 PHE A CA 1
ATOM 735 C C . PHE A 1 92 ? -7.239 -2.142 -13.512 1.00 84.75 92 PHE A C 1
ATOM 737 O O . PHE A 1 92 ? -6.543 -1.143 -13.337 1.00 84.75 92 PHE A O 1
ATOM 744 N N . GLN A 1 93 ? -8.092 -2.224 -14.534 1.00 81.06 93 GLN A N 1
ATOM 745 C CA . GLN A 1 93 ? -8.224 -1.159 -15.536 1.00 81.06 93 GLN A CA 1
ATOM 746 C C . GLN A 1 93 ? -8.589 0.206 -14.925 1.00 81.06 93 GLN A C 1
ATOM 748 O O . GLN A 1 93 ? -8.275 1.248 -15.491 1.00 81.06 93 GLN A O 1
ATOM 753 N N . THR A 1 94 ? -9.272 0.217 -13.777 1.00 84.19 94 THR A N 1
ATOM 754 C CA . THR A 1 94 ? -9.817 1.438 -13.162 1.00 84.19 94 THR A CA 1
ATOM 755 C C . THR A 1 94 ? -9.113 1.856 -11.874 1.00 84.19 94 THR A C 1
ATOM 757 O O . THR A 1 94 ? -9.273 2.997 -11.432 1.00 84.19 94 THR A O 1
ATOM 760 N N . HIS A 1 95 ? -8.363 0.952 -11.245 1.00 87.44 95 HIS A N 1
ATOM 761 C CA . HIS A 1 95 ? -7.750 1.169 -9.939 1.00 87.44 95 HIS A CA 1
ATOM 762 C C . HIS A 1 95 ? -6.607 0.185 -9.691 1.00 87.44 95 HIS A C 1
ATOM 764 O O . HIS A 1 95 ? -6.499 -0.846 -10.347 1.00 87.44 95 HIS A O 1
ATOM 770 N N . THR A 1 96 ? -5.779 0.502 -8.706 1.00 89.12 96 THR A N 1
ATOM 771 C CA . THR A 1 96 ? -4.724 -0.387 -8.218 1.00 89.12 96 THR A CA 1
ATOM 772 C C . THR A 1 96 ? -4.984 -0.675 -6.749 1.00 89.12 96 THR A C 1
ATOM 774 O O . THR A 1 96 ? -5.307 0.247 -5.991 1.00 89.12 96 THR A O 1
ATOM 777 N N . ILE A 1 97 ? -4.856 -1.942 -6.362 1.00 90.88 97 ILE A N 1
ATOM 778 C CA . ILE A 1 97 ? -4.915 -2.382 -4.969 1.00 90.88 97 ILE A CA 1
ATOM 779 C C . ILE A 1 97 ? -3.498 -2.742 -4.539 1.00 90.88 97 ILE A C 1
ATOM 781 O O . ILE A 1 97 ? -2.834 -3.531 -5.200 1.00 90.88 97 ILE A O 1
ATOM 785 N N . ILE A 1 98 ? -3.033 -2.142 -3.448 1.00 91.06 98 ILE A N 1
ATOM 786 C CA . ILE A 1 98 ? -1.731 -2.428 -2.842 1.00 91.06 98 ILE A CA 1
ATOM 787 C C . ILE A 1 98 ? -1.993 -3.065 -1.482 1.00 91.06 98 ILE A C 1
ATOM 789 O O . ILE A 1 98 ? -2.548 -2.411 -0.596 1.00 91.06 98 ILE A O 1
ATOM 793 N N . SER A 1 99 ? -1.615 -4.327 -1.318 1.00 89.75 99 SER A N 1
ATOM 794 C CA . SER A 1 99 ? -1.775 -5.057 -0.062 1.00 89.75 99 SER A CA 1
ATOM 795 C C . SER A 1 99 ? -0.544 -4.897 0.820 1.00 89.75 99 SER A C 1
ATOM 797 O O . SER A 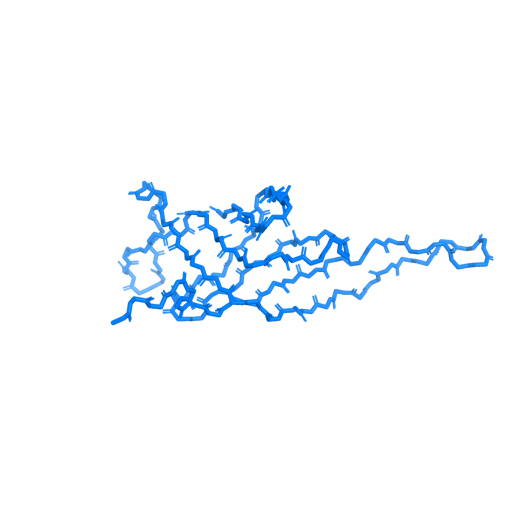1 99 ? 0.597 -4.995 0.356 1.00 89.75 99 SER A O 1
ATOM 799 N N . ILE A 1 100 ? -0.808 -4.657 2.101 1.00 87.69 100 ILE A N 1
ATOM 800 C CA . ILE A 1 100 ? 0.156 -4.326 3.153 1.00 87.69 100 ILE A CA 1
ATOM 801 C C . ILE A 1 100 ? -0.050 -5.284 4.325 1.00 87.69 100 ILE A C 1
ATOM 803 O O . ILE A 1 100 ? -1.233 -5.526 4.666 1.00 87.69 100 ILE A O 1
#

Solvent-accessible surface area (backbone atoms only — not comparable to full-atom values): 5818 Å² total; per-residue (Å²): 135,85,69,84,50,79,40,58,31,42,34,36,28,40,38,65,65,47,73,58,94,91,37,87,42,80,43,87,54,66,50,74,46,83,43,55,18,33,78,48,69,66,86,74,46,65,46,66,46,101,85,69,50,77,37,76,68,30,26,39,36,42,26,58,67,64,82,86,78,46,50,63,51,31,42,32,28,68,94,73,72,40,76,46,58,46,76,49,73,50,82,49,99,76,28,26,39,40,31,61

Secondary structure (DSSP, 8-state):
---S--EEEEEEEEPPPEEETTEEE----EEEEEEEEEEEE-SS-EEEPTTS-EEE--EEEEEE-----SEEEEEEEGGGTEEEE--EEEE-SSEEEEE-

Nearest PDB structures (foldseek):
  8fvh-assembly1_B  TM=5.024E-01  e=3.309E-01  Pseudomonas phage vB_PaeM_E217
  3f3b-assembly1_A  TM=4.439E-01  e=2.977E-01  Bacillus subtilis
  9b42-assembly1_F  TM=4.907E-01  e=5.615E-01  Pseudomonas virus Pa193
  3m3i-assembly3_F  TM=4.703E-01  e=5.7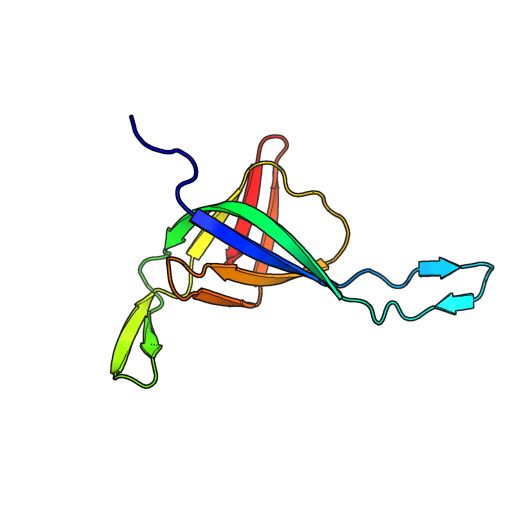47E+00  Leishmania major

Radius of gyration: 15.58 Å; Cα contacts (8 Å, |Δi|>4): 219; chains: 1; bounding box: 46×23×48 Å